Protein AF-A0A3S0QFB1-F1 (afdb_monomer)

Sequence (114 aa):
MKTYVSVHGVDEIVAGHTFNWYNTSWKVGNMRGGSANSTGYRFEFSNDGGASYEEKVKIHTDGNITTQITVRPSNGTRHINGEIMRTAVMSKNGKMPGNRLFEWLISRSSLHVP

Secondary structure (DSSP, 8-state):
-EEEE-S--SSEEEEEEEEEETTEEEEEEEEE-TTS-EEEEEEEEESSTTSS-EEEEEE-TTS-EEE-------TT----TT---------SS-PPPTTHHHHHHHHHH-----

Solvent-accessible surface area (backbone atoms only — not comparable to full-atom values): 7144 Å² total; per-residue (Å²): 122,46,75,54,76,52,97,65,64,63,81,32,72,24,36,39,40,40,42,78,56,86,52,26,26,40,41,38,26,42,20,23,34,89,83,78,41,75,60,25,40,38,36,25,44,16,81,63,59,61,78,53,72,44,75,43,36,38,37,37,80,86,71,50,74,51,66,62,77,84,77,76,73,57,99,84,69,85,81,66,89,90,52,84,76,79,76,79,82,81,81,78,96,78,87,77,71,98,67,52,65,64,59,51,53,54,67,66,64,67,67,84,76,130

Mean predicted aligned error: 15.31 Å

Foldseek 3Di:
DDWAAAPDDAQDFRTFDWDDDPQKIKTWHFHAHPPRDTQWIWIWIGNGNPPDTDTAWTQGPVRDIDGDDPDPDDPPDDDDDRDPPPPPDDDDPDDDPPPCPVVVVVVVPPDPPD

Structure (mmCIF, N/CA/C/O backbone):
data_AF-A0A3S0QFB1-F1
#
_entry.id   AF-A0A3S0QFB1-F1
#
loop_
_atom_site.group_PDB
_atom_site.id
_atom_site.type_symbol
_atom_site.label_atom_id
_atom_site.label_alt_id
_atom_site.label_comp_id
_atom_site.label_asym_id
_atom_site.label_entity_id
_atom_site.label_seq_id
_atom_site.pdbx_PDB_ins_code
_atom_site.Cartn_x
_atom_site.Cartn_y
_atom_site.Cartn_z
_atom_site.occupancy
_atom_site.B_iso_or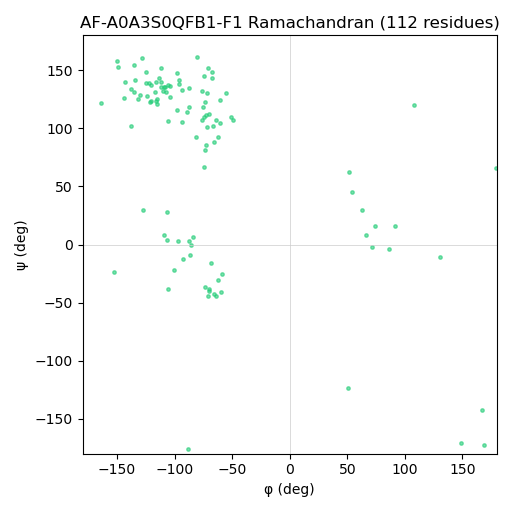_equiv
_atom_site.auth_seq_id
_atom_site.auth_comp_id
_atom_site.auth_asym_id
_atom_site.auth_atom_id
_atom_site.pdbx_PDB_model_num
ATOM 1 N N . MET A 1 1 ? 2.417 -14.103 10.509 1.00 69.25 1 MET A N 1
ATOM 2 C CA . MET A 1 1 ? 2.825 -13.345 9.306 1.00 69.25 1 MET A CA 1
ATOM 3 C C . MET A 1 1 ? 3.140 -14.348 8.213 1.00 69.25 1 MET A C 1
ATOM 5 O O . MET A 1 1 ? 3.846 -15.307 8.499 1.00 69.25 1 MET A O 1
ATOM 9 N N . LYS A 1 2 ? 2.582 -14.177 7.013 1.00 80.75 2 LYS A N 1
ATOM 10 C CA . LYS A 1 2 ? 2.901 -15.014 5.845 1.00 80.75 2 LYS A CA 1
ATOM 11 C C . LYS A 1 2 ? 3.649 -14.170 4.823 1.00 80.75 2 LYS A C 1
ATOM 13 O O . LYS A 1 2 ? 3.245 -13.035 4.584 1.00 80.75 2 LYS A O 1
ATOM 18 N N . THR A 1 3 ? 4.721 -14.704 4.254 1.00 88.00 3 THR A N 1
ATOM 19 C CA . THR A 1 3 ? 5.434 -14.091 3.131 1.00 88.00 3 THR A CA 1
ATOM 20 C C . THR A 1 3 ? 4.966 -14.726 1.827 1.00 88.00 3 THR A C 1
ATOM 22 O O . THR A 1 3 ? 4.589 -15.899 1.814 1.00 88.00 3 THR A O 1
ATOM 25 N N . TYR A 1 4 ? 4.938 -13.961 0.739 1.00 83.00 4 TYR A N 1
ATOM 26 C CA . TYR A 1 4 ? 4.581 -14.496 -0.574 1.00 83.00 4 TYR A CA 1
ATOM 27 C C . TYR A 1 4 ? 5.277 -13.744 -1.706 1.00 83.00 4 TYR A C 1
ATOM 29 O O . TYR A 1 4 ? 5.671 -12.586 -1.551 1.00 83.00 4 TYR A O 1
ATOM 37 N N . VAL A 1 5 ? 5.382 -14.429 -2.845 1.00 82.50 5 VAL A N 1
ATOM 38 C CA . VAL A 1 5 ? 5.726 -13.872 -4.154 1.00 82.50 5 VAL A CA 1
ATOM 39 C C . VAL A 1 5 ? 4.697 -14.410 -5.153 1.00 82.50 5 VAL A C 1
ATOM 41 O O . VAL A 1 5 ? 4.495 -15.617 -5.242 1.00 82.50 5 VAL A O 1
ATOM 44 N N . SER A 1 6 ? 4.031 -13.517 -5.873 1.00 78.81 6 SER A N 1
ATOM 45 C CA . SER A 1 6 ? 3.104 -13.778 -6.971 1.00 78.81 6 SER A CA 1
ATOM 46 C C . SER A 1 6 ? 3.733 -13.272 -8.265 1.00 78.81 6 SER A C 1
ATOM 48 O O . SER A 1 6 ? 4.341 -12.207 -8.294 1.00 78.81 6 SER A O 1
ATOM 50 N N . VAL A 1 7 ? 3.588 -14.018 -9.356 1.00 68.00 7 VAL A N 1
ATOM 51 C CA . VAL A 1 7 ? 4.029 -13.582 -10.696 1.00 68.00 7 VAL A CA 1
ATOM 52 C C . VAL A 1 7 ? 2.889 -12.978 -11.522 1.00 68.00 7 VAL A C 1
ATOM 54 O O . VAL A 1 7 ? 3.100 -12.593 -12.673 1.00 68.00 7 VAL A O 1
ATOM 57 N N . HIS A 1 8 ? 1.701 -12.856 -10.930 1.00 65.62 8 HIS A N 1
ATOM 58 C CA . HIS A 1 8 ? 0.487 -12.350 -11.564 1.00 65.62 8 HIS A CA 1
ATOM 59 C C . HIS A 1 8 ? 0.068 -11.018 -10.928 1.00 65.62 8 HIS A C 1
ATOM 61 O O . HIS A 1 8 ? 0.225 -10.854 -9.719 1.00 65.62 8 HIS A O 1
ATOM 67 N N . GLY A 1 9 ? -0.447 -10.098 -11.751 1.00 69.00 9 GLY A N 1
ATOM 68 C CA . GLY A 1 9 ? -0.930 -8.777 -11.333 1.00 69.00 9 GLY A CA 1
ATOM 69 C C . GLY A 1 9 ? -0.007 -7.639 -11.777 1.00 69.00 9 GLY A C 1
ATOM 70 O O . GLY A 1 9 ? 1.174 -7.603 -11.427 1.00 69.00 9 GLY A O 1
ATOM 71 N N . VAL A 1 10 ? -0.550 -6.721 -12.578 1.00 78.75 10 VAL A N 1
ATOM 72 C CA . VAL A 1 10 ? 0.019 -5.383 -12.792 1.00 78.75 10 VAL A CA 1
ATOM 73 C C . VAL A 1 10 ? -0.717 -4.450 -11.841 1.00 78.75 10 VAL A C 1
ATOM 75 O O . VAL A 1 10 ? -1.912 -4.618 -11.630 1.00 78.75 10 VAL A O 1
ATOM 78 N N . ASP A 1 11 ? -0.003 -3.498 -11.254 1.00 84.56 11 ASP A N 1
ATOM 79 C CA . ASP A 1 11 ? -0.533 -2.533 -10.290 1.00 84.56 11 ASP A CA 1
ATOM 80 C C . ASP A 1 11 ? -1.068 -3.142 -8.978 1.00 84.56 11 ASP A C 1
ATOM 82 O O . ASP A 1 11 ? -1.906 -2.566 -8.274 1.00 84.56 11 ASP A O 1
ATOM 86 N N . GLU A 1 12 ? -0.485 -4.274 -8.588 1.00 89.00 12 GLU A N 1
ATOM 87 C CA . GLU A 1 12 ? -0.780 -4.996 -7.350 1.00 89.00 12 GLU A CA 1
ATOM 88 C C . GLU A 1 12 ? 0.499 -5.292 -6.559 1.00 89.00 12 GLU A C 1
ATOM 90 O O . GLU A 1 12 ? 1.609 -5.292 -7.108 1.00 89.00 12 GLU A O 1
ATOM 95 N N . ILE A 1 13 ? 0.349 -5.572 -5.258 1.00 92.00 13 ILE A N 1
ATOM 96 C CA . ILE A 1 13 ? 1.443 -6.093 -4.433 1.00 92.00 13 ILE A CA 1
ATOM 97 C C . ILE A 1 13 ? 1.743 -7.530 -4.869 1.00 92.00 13 ILE A C 1
ATOM 99 O O . ILE A 1 13 ? 0.953 -8.444 -4.636 1.00 92.00 13 ILE A O 1
ATOM 103 N N . VAL A 1 14 ? 2.921 -7.736 -5.455 1.00 91.19 14 VAL A N 1
ATOM 104 C CA . VAL A 1 14 ? 3.357 -9.048 -5.952 1.00 91.19 14 VAL A CA 1
ATOM 105 C C . VAL A 1 14 ? 4.309 -9.757 -5.004 1.00 91.19 14 VAL A C 1
ATOM 107 O O . VAL A 1 14 ? 4.434 -10.969 -5.070 1.00 91.19 14 VAL A O 1
ATOM 110 N N . ALA A 1 15 ? 4.996 -9.042 -4.118 1.00 91.06 15 ALA A N 1
ATOM 111 C CA . ALA A 1 15 ? 5.920 -9.650 -3.169 1.00 91.06 15 ALA A CA 1
ATOM 112 C C . ALA A 1 15 ? 5.859 -8.915 -1.839 1.00 91.06 15 ALA A C 1
ATOM 114 O O . ALA A 1 15 ? 6.042 -7.698 -1.796 1.00 91.06 15 ALA A O 1
ATOM 115 N N . GLY A 1 16 ? 5.622 -9.642 -0.750 1.00 93.44 16 GLY A N 1
ATOM 116 C CA . GLY A 1 16 ? 5.491 -9.008 0.553 1.00 93.44 16 GLY A CA 1
ATOM 117 C C . GLY A 1 16 ? 4.926 -9.906 1.635 1.00 93.44 16 GLY A C 1
ATOM 118 O O . GLY A 1 16 ? 5.259 -11.091 1.742 1.00 93.44 16 GLY A O 1
ATOM 119 N N . HIS A 1 17 ? 4.102 -9.300 2.482 1.00 94.38 17 HIS A N 1
ATOM 120 C CA . HIS A 1 17 ? 3.647 -9.870 3.735 1.00 94.38 17 HIS A CA 1
ATOM 121 C C . HIS A 1 17 ? 2.150 -9.688 3.920 1.00 94.38 17 HIS A C 1
ATOM 123 O O . HIS A 1 17 ? 1.600 -8.624 3.635 1.00 94.38 17 HI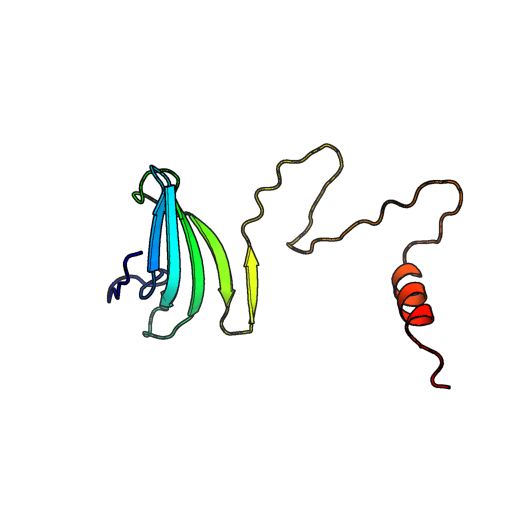S A O 1
ATOM 129 N N . THR A 1 18 ? 1.516 -10.714 4.480 1.00 94.69 18 THR A N 1
ATOM 130 C CA . THR A 1 18 ? 0.150 -10.627 4.988 1.00 94.69 18 THR A CA 1
ATOM 131 C C . THR A 1 18 ? 0.135 -10.881 6.492 1.00 94.69 18 THR A C 1
ATOM 133 O O . THR A 1 18 ? 0.714 -11.856 6.998 1.00 94.69 18 THR A O 1
ATOM 136 N N . PHE A 1 19 ? -0.536 -9.990 7.213 1.00 94.94 19 PHE A N 1
ATOM 137 C CA . PHE A 1 19 ? -0.793 -10.084 8.642 1.00 94.94 19 PHE A CA 1
ATOM 138 C C . PHE A 1 19 ? -2.301 -10.101 8.886 1.00 94.94 19 PHE A C 1
ATOM 140 O O . PHE A 1 19 ? -2.996 -9.174 8.486 1.00 94.94 19 PHE A O 1
ATOM 147 N N . ASN A 1 20 ? -2.794 -11.141 9.556 1.00 94.50 20 ASN A N 1
ATOM 148 C CA . ASN A 1 20 ? -4.217 -11.327 9.828 1.00 94.50 20 ASN A CA 1
ATOM 149 C C . ASN A 1 20 ? -4.496 -11.091 11.313 1.00 94.50 20 ASN A C 1
ATOM 151 O O . ASN A 1 20 ? -3.777 -11.619 12.164 1.00 94.50 20 ASN A O 1
ATOM 155 N N . TRP A 1 21 ? -5.560 -10.349 11.604 1.00 94.38 21 TRP A N 1
ATOM 156 C CA . TRP A 1 21 ? -6.078 -10.099 12.945 1.00 94.38 21 TRP A CA 1
ATOM 157 C C . TRP A 1 21 ? -7.606 -10.199 12.921 1.00 94.38 21 TRP A C 1
ATOM 159 O O . TRP A 1 21 ? -8.292 -9.285 12.459 1.00 94.38 21 TRP A O 1
ATOM 169 N N . TYR A 1 22 ? -8.142 -11.328 13.392 1.00 93.06 22 TYR A N 1
ATOM 170 C CA . TYR A 1 22 ? -9.561 -11.683 13.256 1.00 93.06 22 TYR A CA 1
ATOM 171 C C . TYR A 1 22 ? -10.061 -11.552 11.804 1.00 93.06 22 TYR A C 1
ATOM 173 O O . TYR A 1 22 ? -9.494 -12.164 10.902 1.00 93.06 22 TYR A O 1
ATOM 181 N N . ASN A 1 23 ? -11.111 -10.760 11.580 1.00 94.81 23 ASN A N 1
ATOM 182 C CA . ASN A 1 23 ? -11.699 -10.461 10.275 1.00 94.81 23 ASN A CA 1
ATOM 183 C C . ASN A 1 23 ? -10.980 -9.324 9.532 1.00 94.81 23 ASN A C 1
ATOM 185 O O . ASN A 1 23 ? -11.452 -8.886 8.489 1.00 94.81 23 ASN A O 1
ATOM 189 N N . THR A 1 24 ? -9.862 -8.826 10.054 1.00 96.50 24 THR A N 1
ATOM 190 C CA . THR A 1 24 ? -9.070 -7.787 9.396 1.00 96.50 24 THR A CA 1
ATOM 191 C C . THR A 1 24 ? -7.731 -8.337 8.943 1.00 96.50 24 THR A C 1
ATOM 193 O O . THR A 1 24 ? -7.185 -9.272 9.538 1.00 96.50 24 THR A O 1
ATOM 196 N N . SER A 1 25 ? -7.174 -7.758 7.886 1.00 96.62 25 SER A N 1
ATOM 197 C CA . SER A 1 25 ? -5.813 -8.088 7.481 1.00 96.62 25 SER A CA 1
ATOM 198 C C . SER A 1 25 ? -5.092 -6.920 6.829 1.00 96.62 25 SER A C 1
ATOM 200 O O . SER A 1 25 ? -5.696 -6.034 6.230 1.00 96.62 25 SER A O 1
ATOM 202 N N . TRP A 1 26 ? -3.771 -6.937 6.959 1.00 96.44 26 TRP A N 1
ATOM 203 C CA . TRP A 1 26 ? -2.857 -6.040 6.273 1.00 96.44 26 TRP A CA 1
ATOM 204 C C . TRP A 1 26 ? -2.079 -6.822 5.231 1.00 96.44 26 TRP A C 1
ATOM 206 O O . TRP A 1 26 ? -1.507 -7.869 5.541 1.00 96.44 26 TRP A O 1
ATOM 216 N N . LYS A 1 27 ? -2.022 -6.283 4.019 1.00 95.50 27 LYS A N 1
ATOM 217 C CA . LYS A 1 27 ? -1.140 -6.733 2.948 1.00 95.50 27 LYS A CA 1
ATOM 218 C C . LYS A 1 27 ? -0.163 -5.603 2.645 1.00 95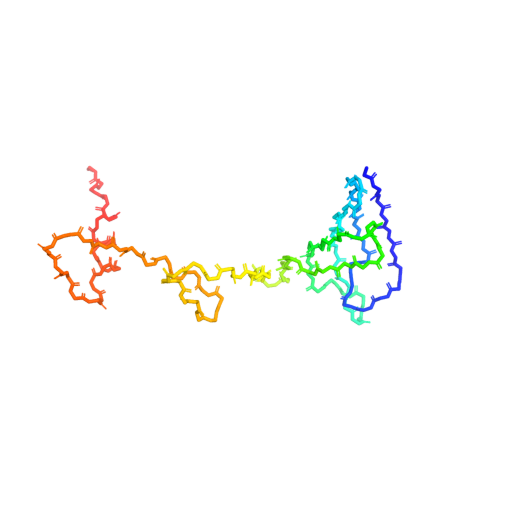.50 27 LYS A C 1
ATOM 220 O O . LYS A 1 27 ? -0.571 -4.472 2.412 1.00 95.50 27 LYS A O 1
ATOM 225 N N . VAL A 1 28 ? 1.130 -5.891 2.706 1.00 96.06 28 VAL A N 1
ATOM 226 C CA . VAL A 1 28 ? 2.179 -4.877 2.548 1.00 96.06 28 VAL A CA 1
ATOM 227 C C . VAL A 1 28 ? 3.287 -5.435 1.671 1.00 96.06 28 VAL A C 1
ATOM 229 O O . VAL A 1 28 ? 3.712 -6.568 1.898 1.00 96.06 28 VAL A O 1
ATOM 232 N N . GLY A 1 29 ? 3.767 -4.676 0.685 1.00 95.25 29 GLY A N 1
ATOM 233 C CA . GLY A 1 29 ? 4.849 -5.161 -0.168 1.00 95.25 29 GLY A CA 1
ATOM 234 C C . GLY A 1 29 ? 5.144 -4.344 -1.420 1.00 95.25 29 GLY A C 1
ATOM 235 O O . GLY A 1 29 ? 4.592 -3.264 -1.639 1.00 95.25 29 GLY A O 1
ATOM 236 N N . ASN A 1 30 ? 6.026 -4.908 -2.247 1.00 93.62 30 ASN A N 1
ATOM 237 C CA . ASN A 1 30 ? 6.436 -4.358 -3.533 1.00 93.62 30 ASN A CA 1
ATOM 238 C C . ASN A 1 30 ? 5.318 -4.490 -4.565 1.00 93.62 30 ASN A C 1
ATOM 240 O O . ASN A 1 30 ? 4.773 -5.578 -4.778 1.00 93.62 30 ASN A O 1
ATOM 244 N N . MET A 1 31 ? 5.040 -3.377 -5.232 1.00 91.06 31 MET A N 1
ATOM 245 C CA . MET A 1 31 ? 4.067 -3.270 -6.306 1.00 91.06 31 MET A CA 1
ATOM 246 C C . MET A 1 31 ? 4.756 -3.456 -7.655 1.00 91.06 31 MET A C 1
ATOM 248 O O . MET A 1 31 ? 5.797 -2.846 -7.908 1.00 91.06 31 MET A O 1
ATOM 252 N N . ARG A 1 32 ? 4.183 -4.287 -8.526 1.00 86.94 32 ARG A N 1
ATOM 253 C CA . ARG A 1 32 ? 4.724 -4.529 -9.870 1.00 86.94 32 ARG A CA 1
ATOM 254 C C . ARG A 1 32 ? 4.034 -3.651 -10.906 1.00 86.94 32 ARG A C 1
ATOM 256 O O . ARG A 1 32 ? 2.812 -3.546 -10.908 1.00 86.94 32 ARG A O 1
ATOM 263 N N . GLY A 1 33 ? 4.807 -3.093 -11.830 1.00 82.75 33 GLY A N 1
ATOM 264 C CA . GLY A 1 33 ? 4.299 -2.519 -13.075 1.00 82.75 33 GLY A CA 1
ATOM 265 C C . GLY A 1 33 ? 4.190 -3.542 -14.213 1.00 82.75 33 GLY A C 1
ATOM 266 O O . GLY A 1 33 ? 4.465 -4.733 -14.054 1.00 82.75 33 GLY A O 1
ATOM 267 N N . GLY A 1 34 ? 3.815 -3.071 -15.404 1.00 75.19 34 GLY A N 1
ATOM 268 C CA . GLY A 1 34 ? 3.617 -3.926 -16.582 1.00 75.19 34 GLY A CA 1
ATOM 269 C C . GLY A 1 34 ? 4.873 -4.666 -17.062 1.00 75.19 34 GLY A C 1
ATOM 270 O O . GLY A 1 34 ? 4.771 -5.783 -17.561 1.00 75.19 34 GLY A O 1
ATOM 271 N N . SER A 1 35 ? 6.069 -4.099 -16.871 1.00 68.69 35 SER A N 1
ATOM 272 C CA . SER A 1 35 ? 7.336 -4.632 -17.403 1.00 68.69 35 SER A CA 1
ATOM 273 C C . SER A 1 35 ? 8.242 -5.279 -16.346 1.00 68.69 35 SER A C 1
ATOM 275 O O . SER A 1 35 ? 9.457 -5.320 -16.510 1.00 68.69 35 SER A O 1
ATOM 277 N N . ALA A 1 36 ? 7.662 -5.817 -15.264 1.00 67.81 36 ALA A N 1
ATOM 278 C CA . ALA A 1 36 ? 8.396 -6.403 -14.126 1.00 67.81 36 ALA A CA 1
ATOM 279 C C . ALA A 1 36 ? 9.232 -5.411 -13.296 1.00 67.81 36 ALA A C 1
ATOM 281 O O . ALA A 1 36 ? 9.939 -5.819 -12.377 1.00 67.81 36 ALA A O 1
ATOM 282 N N . ASN A 1 37 ? 9.097 -4.112 -13.553 1.00 83.12 37 ASN A N 1
ATOM 283 C CA . ASN A 1 37 ? 9.615 -3.066 -12.684 1.00 83.12 37 ASN A CA 1
ATOM 284 C C . ASN A 1 37 ? 8.807 -2.971 -11.379 1.00 83.12 37 ASN A C 1
ATOM 286 O O . ASN A 1 37 ? 7.608 -3.257 -11.354 1.00 83.12 37 ASN A O 1
ATOM 290 N N . SER A 1 38 ? 9.459 -2.515 -10.306 1.00 88.12 38 SER A N 1
ATOM 291 C CA . SER A 1 38 ? 8.741 -2.035 -9.124 1.00 88.12 38 SER A CA 1
ATOM 292 C C . SER A 1 38 ? 8.178 -0.644 -9.415 1.00 88.12 38 SER A C 1
ATOM 294 O O . SER A 1 38 ? 8.896 0.213 -9.929 1.00 88.12 38 SER A O 1
ATOM 296 N N . THR A 1 39 ? 6.903 -0.422 -9.110 1.00 91.31 39 THR A N 1
ATOM 297 C CA . THR A 1 39 ? 6.236 0.892 -9.214 1.00 91.31 39 THR A CA 1
ATOM 298 C C . THR A 1 39 ? 5.986 1.526 -7.845 1.00 91.31 39 THR A C 1
ATOM 300 O O . THR A 1 39 ? 5.390 2.602 -7.753 1.00 91.31 39 THR A O 1
ATOM 303 N N . GLY A 1 40 ? 6.454 0.876 -6.776 1.00 93.38 40 GLY A N 1
ATOM 304 C CA . GLY A 1 40 ? 6.404 1.396 -5.418 1.00 93.38 40 GLY A CA 1
ATOM 305 C C . GLY A 1 40 ? 6.273 0.311 -4.354 1.00 93.38 40 GLY A C 1
ATOM 306 O O . GLY A 1 40 ? 6.349 -0.888 -4.626 1.00 93.38 40 GLY A O 1
ATOM 307 N N . TYR A 1 41 ? 6.040 0.764 -3.127 1.00 94.94 41 TYR A N 1
ATOM 308 C CA . TYR A 1 41 ? 5.769 -0.067 -1.961 1.00 94.94 41 TYR A CA 1
ATOM 309 C C . TYR A 1 41 ? 4.439 0.355 -1.339 1.00 94.94 41 TYR A C 1
ATOM 311 O O . TYR A 1 41 ? 4.220 1.540 -1.079 1.00 94.94 41 TYR A O 1
ATOM 319 N N . ARG A 1 42 ? 3.530 -0.594 -1.126 1.00 93.81 42 ARG A N 1
ATOM 320 C CA . ARG A 1 42 ? 2.136 -0.296 -0.781 1.00 93.81 42 ARG A CA 1
ATOM 321 C C . ARG A 1 42 ? 1.708 -0.987 0.509 1.00 93.81 42 ARG A C 1
ATOM 323 O O . ARG A 1 42 ? 2.169 -2.083 0.818 1.00 93.81 42 ARG A O 1
ATOM 330 N N . PHE A 1 43 ? 0.805 -0.332 1.231 1.00 95.94 43 PHE A N 1
ATOM 331 C CA . PHE A 1 43 ? 0.081 -0.846 2.386 1.00 95.94 43 PHE A CA 1
ATOM 332 C C . PHE A 1 43 ? -1.403 -0.907 2.038 1.00 95.94 43 PHE A C 1
ATOM 334 O O . PHE A 1 43 ? -2.013 0.121 1.734 1.00 95.94 43 PHE A O 1
ATOM 341 N N . GLU A 1 44 ? -1.983 -2.095 2.113 1.00 95.19 44 GLU A N 1
ATOM 342 C CA . GLU A 1 44 ? -3.391 -2.345 1.841 1.00 95.19 44 GLU A CA 1
ATOM 343 C C . GLU A 1 44 ? -4.066 -2.971 3.064 1.00 95.19 44 GLU A C 1
ATOM 345 O O . GLU A 1 44 ? -3.496 -3.840 3.734 1.00 95.19 44 GLU A O 1
ATOM 350 N N . PHE A 1 45 ? -5.287 -2.528 3.353 1.00 95.62 45 PHE A N 1
ATOM 351 C CA . PHE A 1 45 ? -6.083 -2.999 4.481 1.00 95.62 45 PHE A CA 1
ATOM 352 C C . PHE A 1 45 ? -7.355 -3.690 4.002 1.00 95.62 45 PHE A C 1
ATOM 354 O O . PHE A 1 45 ? -8.019 -3.218 3.084 1.00 95.62 45 PHE A O 1
ATOM 361 N N . SER A 1 46 ? -7.707 -4.777 4.672 1.00 95.94 46 SER A N 1
ATOM 362 C CA . SER A 1 46 ? -8.935 -5.536 4.478 1.00 95.94 46 SER A CA 1
ATOM 363 C C . SER A 1 46 ? -9.729 -5.564 5.782 1.00 95.94 46 SER A C 1
ATOM 365 O O . SER A 1 46 ? -9.161 -5.800 6.854 1.00 95.94 46 SER A O 1
ATOM 367 N N . ASN A 1 47 ? -11.044 -5.373 5.680 1.00 96.19 47 ASN A N 1
ATOM 368 C CA . ASN A 1 47 ? -12.007 -5.508 6.779 1.00 96.19 47 ASN A CA 1
ATOM 369 C C . ASN A 1 47 ? -12.926 -6.742 6.634 1.00 96.19 47 ASN A C 1
ATOM 371 O O . ASN A 1 47 ? -13.869 -6.893 7.412 1.00 96.19 47 ASN A O 1
ATOM 375 N N . ASP A 1 48 ? -12.650 -7.610 5.655 1.00 95.19 48 ASP A N 1
ATOM 376 C CA . ASP A 1 48 ? -13.494 -8.732 5.227 1.00 95.19 48 ASP A CA 1
ATOM 377 C C . ASP A 1 48 ? -12.736 -10.076 5.188 1.00 95.19 48 ASP A C 1
ATOM 379 O O . ASP A 1 48 ? -13.035 -10.971 4.400 1.00 95.19 48 ASP A O 1
ATOM 383 N N . GLY A 1 49 ? -11.729 -10.233 6.048 1.00 91.75 49 GLY A N 1
ATOM 384 C CA . GLY A 1 49 ? -10.948 -11.467 6.163 1.00 91.75 49 GLY A CA 1
ATOM 385 C C . GLY A 1 49 ? -9.958 -11.702 5.017 1.00 91.75 49 GLY A C 1
ATOM 386 O O . GLY A 1 49 ? -9.447 -12.812 4.878 1.00 91.75 49 GLY A O 1
ATOM 387 N N . GLY A 1 50 ? -9.657 -10.671 4.225 1.00 92.12 50 GLY A N 1
ATOM 388 C CA . GLY A 1 50 ? -8.742 -10.732 3.086 1.00 92.12 50 GLY A CA 1
ATOM 389 C C . GLY A 1 50 ? -9.420 -11.050 1.754 1.00 92.12 50 GLY A C 1
ATOM 390 O O . GLY A 1 50 ? -8.719 -11.418 0.811 1.00 92.12 50 GLY A O 1
ATOM 391 N N . ALA A 1 51 ? -10.749 -10.931 1.666 1.00 92.69 51 ALA A N 1
ATOM 392 C CA . ALA A 1 51 ? -11.472 -11.090 0.405 1.00 92.69 51 ALA A CA 1
ATOM 393 C C . ALA A 1 51 ? -11.264 -9.876 -0.519 1.00 92.69 51 ALA A C 1
ATOM 395 O O . ALA A 1 51 ? -11.101 -10.046 -1.727 1.00 92.69 51 ALA A O 1
ATOM 396 N N . SER A 1 52 ? -11.184 -8.672 0.050 1.00 93.12 52 SER A N 1
ATOM 397 C CA . SER A 1 52 ? -10.834 -7.437 -0.652 1.00 93.12 52 SER A CA 1
ATOM 398 C C . SER A 1 52 ? -9.830 -6.601 0.143 1.00 93.12 52 SER A C 1
ATOM 400 O O . SER A 1 52 ? -9.715 -6.721 1.362 1.00 93.12 52 SER A O 1
ATOM 402 N N . TYR A 1 53 ? -9.060 -5.773 -0.564 1.00 93.19 53 TYR A N 1
ATOM 403 C CA . TYR A 1 53 ? -8.003 -4.942 0.006 1.00 93.19 53 TYR A CA 1
ATOM 404 C C . TYR A 1 53 ? -8.085 -3.523 -0.561 1.00 93.19 53 TYR A C 1
ATOM 406 O O . TYR A 1 53 ? -8.160 -3.334 -1.772 1.00 93.19 53 TYR A O 1
ATOM 414 N N . GLU A 1 54 ? -8.036 -2.524 0.316 1.00 93.31 54 GLU A N 1
ATOM 415 C CA . GLU A 1 54 ? -8.014 -1.106 -0.046 1.00 93.31 54 GLU A CA 1
ATOM 416 C C . GLU A 1 54 ? -6.623 -0.506 0.199 1.00 93.31 54 GLU A C 1
ATOM 418 O O . GLU A 1 54 ? -6.075 -0.646 1.297 1.00 93.31 54 GLU A O 1
ATOM 423 N N . GLU A 1 55 ? -6.069 0.219 -0.780 1.00 92.38 55 GLU A N 1
ATOM 424 C CA . GLU A 1 55 ? -4.818 0.975 -0.613 1.00 92.38 55 GLU A CA 1
ATOM 425 C C . GLU A 1 55 ? -4.969 2.032 0.487 1.00 92.38 55 GLU A C 1
ATOM 427 O O . GLU A 1 55 ? -5.824 2.907 0.401 1.00 92.38 55 GLU A O 1
ATOM 432 N N . LYS A 1 56 ? -4.098 2.004 1.500 1.00 92.44 56 LYS A N 1
ATOM 433 C CA . LYS A 1 56 ? -4.030 3.036 2.546 1.00 92.44 56 LYS A CA 1
ATOM 434 C C . LYS A 1 56 ? -2.835 3.955 2.390 1.00 92.44 56 LYS A C 1
ATOM 436 O O . LYS A 1 56 ? -2.959 5.157 2.622 1.00 92.44 56 LYS A O 1
ATOM 441 N N . VAL A 1 57 ? -1.696 3.404 1.987 1.00 93.44 57 VAL A N 1
ATOM 442 C CA . VAL A 1 57 ? -0.464 4.158 1.753 1.00 93.44 57 VAL A CA 1
ATOM 443 C C . VAL A 1 57 ? 0.255 3.568 0.551 1.00 93.44 57 VAL A C 1
ATOM 445 O O . VAL A 1 57 ? 0.360 2.345 0.435 1.00 93.44 57 VAL A O 1
ATOM 448 N N . LYS A 1 58 ? 0.815 4.429 -0.295 1.00 91.88 58 LYS A N 1
ATOM 449 C CA . LYS A 1 58 ? 1.771 4.053 -1.333 1.00 91.88 58 LYS A CA 1
ATOM 450 C C . LYS A 1 58 ? 2.992 4.964 -1.262 1.00 91.88 58 LYS A C 1
ATOM 452 O O . LYS A 1 58 ? 2.868 6.185 -1.248 1.00 91.88 58 LYS A O 1
ATOM 457 N N . ILE A 1 59 ? 4.163 4.343 -1.223 1.00 94.38 59 ILE A N 1
ATOM 458 C CA . ILE A 1 59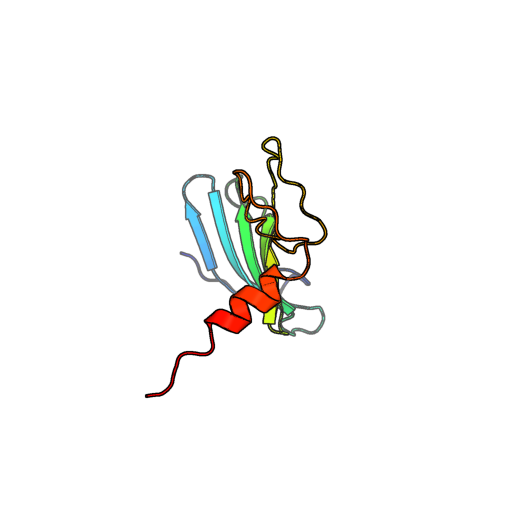 ? 5.466 4.982 -1.390 1.00 94.38 59 ILE A CA 1
ATOM 459 C C . ILE A 1 59 ? 5.866 4.756 -2.846 1.00 94.38 59 ILE A C 1
ATOM 461 O O . ILE A 1 59 ? 6.020 3.613 -3.283 1.00 94.38 59 ILE A O 1
ATOM 465 N N . HIS A 1 60 ? 5.979 5.833 -3.608 1.00 91.50 60 HIS A N 1
ATOM 466 C CA . HIS A 1 60 ? 6.369 5.800 -5.014 1.00 91.50 60 HIS A CA 1
ATOM 467 C C . HIS A 1 60 ? 7.891 5.677 -5.140 1.00 91.50 60 HIS A C 1
ATOM 469 O O . HIS A 1 60 ? 8.643 5.947 -4.203 1.00 91.50 60 HIS A O 1
ATOM 475 N N . THR A 1 61 ? 8.368 5.254 -6.308 1.00 92.50 61 THR A N 1
ATOM 476 C CA . THR A 1 61 ? 9.808 5.067 -6.564 1.00 92.50 61 THR A CA 1
ATOM 477 C C . THR A 1 61 ? 10.603 6.372 -6.603 1.00 92.50 61 THR A C 1
ATOM 479 O O . THR A 1 61 ? 11.825 6.338 -6.511 1.00 92.50 61 THR A O 1
ATOM 482 N N . ASP A 1 62 ? 9.928 7.513 -6.736 1.00 91.06 62 ASP A N 1
ATOM 483 C CA . ASP A 1 62 ? 10.506 8.859 -6.661 1.00 91.06 62 ASP A CA 1
ATOM 484 C C . ASP A 1 62 ? 10.555 9.415 -5.220 1.00 91.06 62 ASP A C 1
ATOM 486 O O . ASP A 1 62 ? 10.974 10.550 -5.008 1.00 91.06 62 ASP A O 1
ATOM 490 N N . GLY A 1 63 ? 10.137 8.621 -4.226 1.00 85.38 63 GLY A N 1
ATOM 491 C CA . GLY A 1 63 ? 10.114 9.003 -2.814 1.00 85.38 63 GLY A CA 1
ATOM 492 C C . GLY A 1 63 ? 8.847 9.740 -2.373 1.00 85.38 63 GLY A C 1
ATOM 493 O O . GLY A 1 63 ? 8.690 9.995 -1.177 1.00 85.38 63 GLY A O 1
ATOM 494 N N . ASN A 1 64 ? 7.918 10.040 -3.286 1.00 89.75 64 ASN A N 1
ATOM 495 C CA . ASN A 1 64 ? 6.629 10.614 -2.915 1.00 89.75 64 ASN A CA 1
ATOM 496 C C . ASN A 1 64 ? 5.780 9.597 -2.138 1.00 89.75 64 ASN A C 1
ATOM 498 O O . ASN A 1 64 ? 5.841 8.390 -2.380 1.00 89.75 64 ASN A O 1
ATOM 502 N N . ILE A 1 65 ? 4.946 10.085 -1.215 1.00 90.88 65 ILE A N 1
ATOM 503 C CA . ILE A 1 65 ? 4.029 9.250 -0.430 1.00 90.88 65 ILE A CA 1
ATOM 504 C C . ILE A 1 65 ? 2.600 9.726 -0.660 1.00 90.88 65 ILE A C 1
ATOM 506 O O . ILE A 1 65 ? 2.262 10.871 -0.365 1.00 90.88 65 ILE A O 1
ATOM 510 N N . THR A 1 66 ? 1.741 8.827 -1.133 1.00 87.75 66 THR A N 1
ATOM 511 C CA . THR A 1 66 ? 0.293 9.047 -1.191 1.00 87.75 66 THR A CA 1
ATOM 512 C C . THR A 1 66 ? -0.390 8.273 -0.073 1.00 87.75 66 THR A C 1
ATOM 514 O O . THR A 1 66 ? -0.061 7.118 0.193 1.00 87.75 66 THR A O 1
ATOM 517 N N . THR A 1 67 ? -1.349 8.910 0.599 1.00 87.12 67 THR A N 1
ATOM 518 C CA . THR A 1 67 ? -2.160 8.281 1.650 1.00 87.12 67 THR A CA 1
ATOM 519 C C . THR A 1 67 ? -3.640 8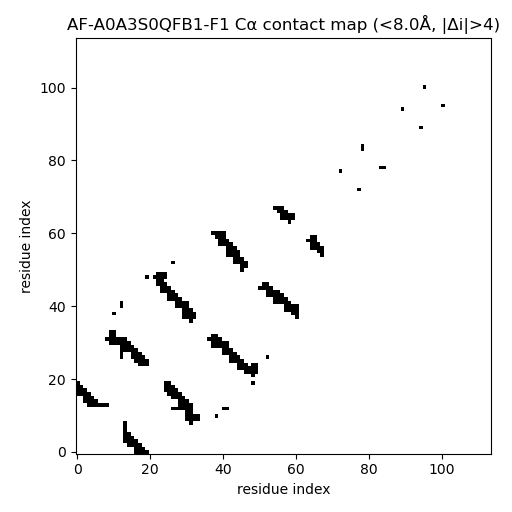.428 1.317 1.00 87.12 67 THR A C 1
ATOM 521 O O . THR A 1 67 ? -4.073 9.487 0.857 1.00 87.12 67 THR A O 1
ATOM 524 N N . GLN A 1 68 ? -4.434 7.381 1.549 1.00 77.81 68 GLN A N 1
ATOM 525 C CA . GLN A 1 68 ? -5.888 7.520 1.541 1.00 77.81 68 GLN A CA 1
ATOM 526 C C . GLN A 1 68 ? -6.307 8.265 2.806 1.00 77.81 68 GLN A C 1
ATOM 528 O O . GLN A 1 68 ? -6.244 7.731 3.915 1.00 77.81 68 GLN A O 1
ATOM 533 N N . ILE A 1 69 ? -6.789 9.492 2.641 1.00 65.00 69 ILE A N 1
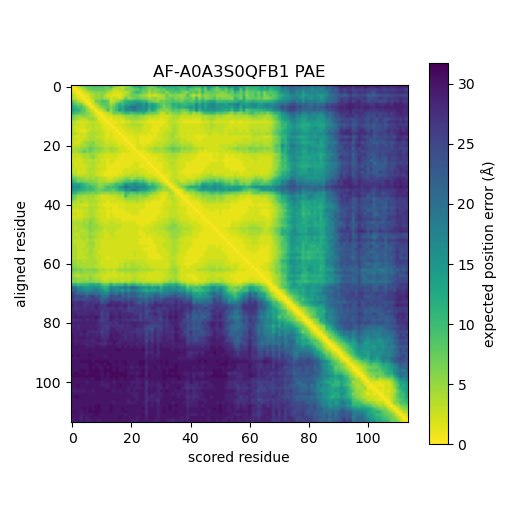ATOM 534 C CA . ILE A 1 69 ? -7.388 10.244 3.736 1.00 65.00 69 ILE A CA 1
ATOM 535 C C . ILE A 1 69 ? -8.899 10.005 3.704 1.00 65.00 69 ILE A C 1
ATOM 537 O O . ILE A 1 69 ? -9.610 10.584 2.886 1.00 65.00 69 ILE A O 1
ATOM 541 N N . THR A 1 70 ? -9.416 9.196 4.630 1.00 57.97 70 THR A N 1
ATOM 542 C CA . THR A 1 70 ? -10.841 9.279 4.983 1.00 57.97 70 THR A CA 1
ATOM 543 C C . THR A 1 70 ? -11.004 10.434 5.965 1.00 57.97 70 THR A C 1
ATOM 545 O O . THR A 1 70 ? -10.831 10.268 7.172 1.00 57.97 70 THR A O 1
ATOM 548 N N . VAL A 1 71 ? -11.298 11.633 5.462 1.00 53.62 71 VAL A N 1
ATOM 549 C CA . VAL A 1 71 ? -11.682 12.742 6.341 1.00 53.62 71 VAL A CA 1
ATOM 550 C C . VAL A 1 71 ? -13.111 12.468 6.802 1.00 53.62 71 VAL A C 1
ATOM 552 O O . VAL A 1 71 ? -14.044 12.570 6.011 1.00 53.62 71 VAL A O 1
ATOM 555 N N . ARG A 1 72 ? -13.312 12.136 8.081 1.00 50.81 72 ARG A N 1
ATOM 556 C CA . ARG A 1 72 ? -14.592 12.426 8.739 1.00 50.81 72 ARG A CA 1
ATOM 557 C C . ARG A 1 72 ? -14.575 13.924 9.031 1.00 50.81 72 ARG A C 1
ATOM 559 O O . AR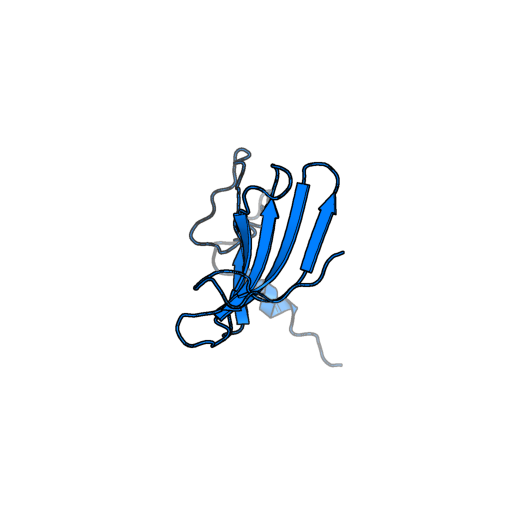G A 1 72 ? -13.796 14.318 9.899 1.00 50.81 72 ARG A O 1
ATOM 566 N N . PRO A 1 73 ? -15.340 14.775 8.326 1.00 51.97 73 PRO A N 1
ATOM 567 C CA . PRO A 1 73 ? -15.377 16.182 8.680 1.00 51.97 73 PRO A CA 1
ATOM 568 C C . PRO A 1 73 ? -15.987 16.302 10.080 1.00 51.97 73 PRO A C 1
ATOM 570 O O . PRO A 1 73 ? -17.183 16.098 10.269 1.00 51.97 73 PRO A O 1
ATOM 573 N N . SER A 1 74 ? -15.167 16.616 11.081 1.00 61.59 74 SER A N 1
ATOM 574 C CA . SER A 1 74 ? -15.652 17.405 12.207 1.00 61.59 74 SER A CA 1
ATOM 575 C C . SER A 1 74 ? -15.796 18.846 11.712 1.00 61.59 74 SER A C 1
ATOM 577 O O . SER A 1 74 ? -15.044 19.288 10.837 1.00 61.59 74 SER A O 1
ATOM 579 N N . ASN A 1 75 ? -16.805 19.566 12.209 1.00 46.94 75 ASN A N 1
ATOM 580 C CA . ASN A 1 75 ? -17.066 20.952 11.815 1.00 46.94 75 ASN A CA 1
ATOM 581 C C . ASN A 1 75 ? -15.776 21.790 11.902 1.00 46.94 75 ASN A C 1
ATOM 583 O O . ASN A 1 75 ? -15.329 22.115 12.999 1.00 46.94 75 ASN A O 1
ATOM 587 N N . GLY A 1 76 ? -15.192 22.139 10.749 1.00 52.03 76 GLY A N 1
ATOM 588 C CA . GLY A 1 76 ? -14.062 23.071 10.655 1.00 52.03 76 GLY A CA 1
ATOM 589 C C . GLY A 1 76 ? -12.847 22.628 9.835 1.00 52.03 76 GLY A C 1
ATOM 590 O O . GLY A 1 76 ? -12.009 23.478 9.547 1.00 52.03 76 GLY A O 1
ATOM 591 N N . THR A 1 77 ? -12.725 21.369 9.403 1.00 56.69 77 THR A N 1
ATOM 592 C CA . THR A 1 77 ? -11.554 20.935 8.609 1.00 56.69 77 THR A CA 1
ATOM 593 C C . THR A 1 77 ? -11.918 20.736 7.134 1.00 56.69 77 THR A C 1
ATOM 595 O O . THR A 1 77 ? -12.569 19.759 6.773 1.00 56.69 77 THR A O 1
ATOM 598 N N . ARG A 1 78 ? -11.486 21.660 6.261 1.00 56.88 78 ARG A N 1
ATOM 599 C CA . ARG A 1 78 ? -11.467 21.465 4.797 1.00 56.88 78 ARG A CA 1
ATOM 600 C C . ARG A 1 78 ? -10.028 21.194 4.362 1.00 56.88 78 ARG A C 1
ATOM 602 O O . ARG A 1 78 ? -9.153 21.995 4.667 1.00 56.88 78 ARG A O 1
ATOM 609 N N . HIS A 1 79 ? -9.791 20.102 3.639 1.00 56.09 79 HIS A N 1
ATOM 610 C CA . HIS A 1 79 ? -8.511 19.831 2.978 1.00 56.09 79 HIS A CA 1
ATOM 611 C C . HIS A 1 79 ? -8.649 20.053 1.471 1.00 56.09 79 HIS A C 1
ATOM 613 O O . HIS A 1 79 ? -9.643 19.646 0.871 1.00 56.09 79 HIS A O 1
ATOM 619 N N . ILE A 1 80 ? -7.643 20.689 0.874 1.00 53.34 80 ILE A N 1
ATOM 620 C CA . ILE A 1 80 ? -7.503 20.872 -0.570 1.00 53.34 80 ILE A CA 1
ATOM 621 C C . ILE A 1 80 ? -6.231 20.111 -0.966 1.00 53.34 80 ILE A C 1
ATOM 623 O O . ILE A 1 80 ? -5.178 20.352 -0.388 1.00 53.34 80 ILE A O 1
ATOM 627 N N . ASN A 1 81 ? -6.337 19.170 -1.907 1.00 45.91 81 ASN A N 1
ATOM 628 C CA . ASN A 1 81 ? -5.209 18.549 -2.620 1.00 45.91 81 ASN A CA 1
ATOM 629 C C . ASN A 1 81 ? -4.087 17.911 -1.768 1.00 45.91 81 ASN A C 1
ATOM 631 O O . ASN A 1 81 ? -2.914 18.086 -2.070 1.00 45.91 81 ASN A O 1
ATOM 635 N N . GLY A 1 82 ? -4.420 17.135 -0.729 1.00 46.91 82 GLY A N 1
ATOM 636 C CA . GLY A 1 82 ? -3.448 16.246 -0.063 1.00 46.91 82 GLY A CA 1
ATOM 637 C C . GLY A 1 82 ? -2.370 16.926 0.794 1.00 46.91 82 GLY A C 1
ATOM 638 O O . GLY A 1 82 ? -1.599 16.232 1.452 1.00 46.91 82 GLY A O 1
ATOM 639 N N . GLU A 1 83 ? -2.343 18.255 0.864 1.00 40.62 83 GLU A N 1
ATOM 640 C CA . GLU A 1 83 ? -1.480 18.992 1.780 1.00 40.62 83 GLU A CA 1
ATOM 641 C C . GLU A 1 83 ? -2.208 19.163 3.122 1.00 40.62 83 GLU A C 1
ATOM 643 O O . GLU A 1 83 ? -3.279 19.775 3.201 1.00 40.62 83 GLU A O 1
ATOM 648 N N . ILE A 1 84 ? -1.653 18.605 4.206 1.00 50.62 84 ILE A N 1
ATOM 649 C CA . ILE A 1 84 ? -2.127 18.928 5.557 1.00 50.62 84 ILE A CA 1
ATOM 650 C C . ILE A 1 84 ? -1.640 20.342 5.867 1.00 50.62 84 ILE A C 1
ATOM 652 O O . ILE A 1 84 ? -0.607 20.544 6.505 1.00 50.62 84 ILE A O 1
ATOM 656 N N . MET A 1 85 ? -2.416 21.334 5.447 1.00 47.44 85 MET A N 1
ATOM 657 C CA . MET A 1 85 ? -2.357 22.662 6.036 1.00 47.44 85 MET A CA 1
ATOM 658 C C . MET A 1 85 ? -2.763 22.521 7.506 1.00 47.44 85 MET A C 1
ATOM 660 O O . MET A 1 85 ? -3.945 22.548 7.850 1.00 47.44 85 MET A O 1
ATOM 664 N N . ARG A 1 86 ? -1.784 22.342 8.401 1.00 51.66 86 ARG A N 1
ATOM 665 C CA . ARG A 1 86 ? -2.003 22.511 9.841 1.00 51.66 86 ARG A CA 1
ATOM 666 C C . ARG A 1 86 ? -2.313 23.988 10.067 1.00 51.66 86 ARG A C 1
ATOM 668 O O . ARG A 1 86 ? -1.412 24.789 10.291 1.00 51.66 86 ARG A O 1
ATOM 675 N N . THR A 1 87 ? -3.584 24.372 9.979 1.00 46.28 87 THR A N 1
ATOM 676 C CA . THR A 1 87 ? -4.025 25.688 10.438 1.00 46.28 87 THR A CA 1
ATOM 677 C C . THR A 1 87 ? -3.714 25.780 11.928 1.00 46.28 87 THR A C 1
ATOM 679 O O . THR A 1 87 ? -4.404 25.186 12.754 1.00 46.28 87 THR A O 1
ATOM 682 N N . ALA A 1 88 ? -2.670 26.522 12.292 1.00 47.31 88 ALA A N 1
ATOM 683 C CA . ALA A 1 88 ? -2.537 27.012 13.652 1.00 47.31 88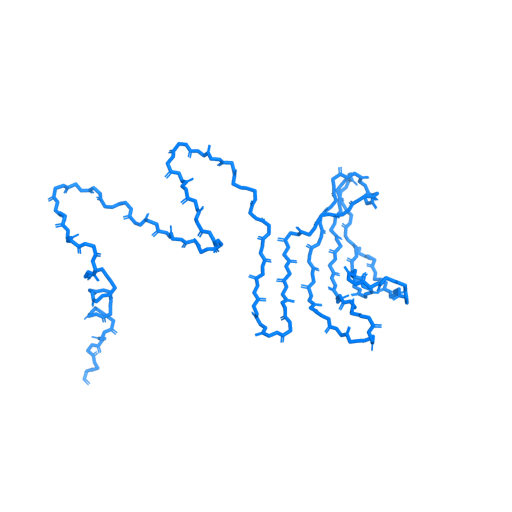 ALA A CA 1
ATOM 684 C C . ALA A 1 88 ? -3.671 28.022 13.875 1.00 47.31 88 ALA A C 1
ATOM 686 O O . ALA A 1 88 ? -3.619 29.150 13.386 1.00 47.31 88 ALA A O 1
ATOM 687 N N . VAL A 1 89 ? -4.730 27.615 14.576 1.00 46.50 89 VAL A N 1
ATOM 688 C CA . VAL A 1 89 ? -5.742 28.557 15.062 1.00 46.50 89 VAL A CA 1
ATOM 689 C C . VAL A 1 89 ? -5.104 29.343 16.208 1.00 46.50 89 VAL A C 1
ATOM 691 O O . VAL A 1 89 ? -5.007 28.842 17.324 1.00 46.50 89 VAL A O 1
ATOM 694 N N . MET A 1 90 ? -4.660 30.575 15.952 1.00 46.47 90 MET A N 1
ATOM 695 C CA . MET A 1 90 ? -4.413 31.534 17.032 1.00 46.47 90 MET A CA 1
ATOM 696 C C . MET A 1 90 ? -5.697 32.324 17.306 1.00 46.47 90 MET A C 1
ATOM 698 O O . MET A 1 90 ? -6.139 33.122 16.485 1.00 46.47 90 MET A O 1
ATOM 702 N N . SER A 1 91 ? -6.272 32.135 18.490 1.00 46.91 91 SER A N 1
ATOM 703 C CA . SER A 1 91 ? -7.094 33.139 19.178 1.00 46.91 91 SER A CA 1
ATOM 704 C C . SER A 1 91 ? -6.244 33.604 20.364 1.00 46.91 91 SER A C 1
ATOM 706 O O . SER A 1 91 ? -5.584 32.782 20.993 1.00 46.91 91 SER A O 1
ATOM 708 N N . LYS A 1 92 ? -6.108 34.886 20.690 1.00 54.06 92 LYS A N 1
ATOM 709 C CA . LYS A 1 92 ? -7.142 35.792 21.202 1.00 54.06 92 LYS A CA 1
ATOM 710 C C . LYS A 1 92 ? -6.582 37.219 21.029 1.00 54.06 92 LYS A C 1
ATOM 712 O O . LYS A 1 92 ? -5.511 37.482 21.552 1.00 54.06 92 LYS A O 1
ATOM 717 N N . ASN A 1 93 ? -7.232 38.129 20.299 1.00 49.12 93 ASN A N 1
ATOM 718 C CA . ASN A 1 93 ? -6.818 39.548 20.182 1.00 49.12 93 ASN A CA 1
ATOM 719 C C . ASN A 1 93 ? -5.342 39.839 19.800 1.00 49.12 93 ASN A C 1
ATOM 721 O O . ASN A 1 93 ? -4.627 40.515 20.533 1.00 49.12 93 ASN A O 1
ATOM 725 N N . GLY A 1 94 ? -4.888 39.420 18.616 1.00 52.06 94 GLY A N 1
ATOM 726 C CA . GLY A 1 94 ? -3.573 39.847 18.112 1.00 52.06 94 GLY A CA 1
ATOM 727 C C . GLY A 1 94 ? -3.221 39.245 16.760 1.00 52.06 94 GLY A C 1
ATOM 728 O O . GLY A 1 94 ? -2.339 38.402 16.655 1.00 52.06 94 GLY A O 1
ATOM 729 N N . LYS A 1 95 ? -3.973 39.618 15.725 1.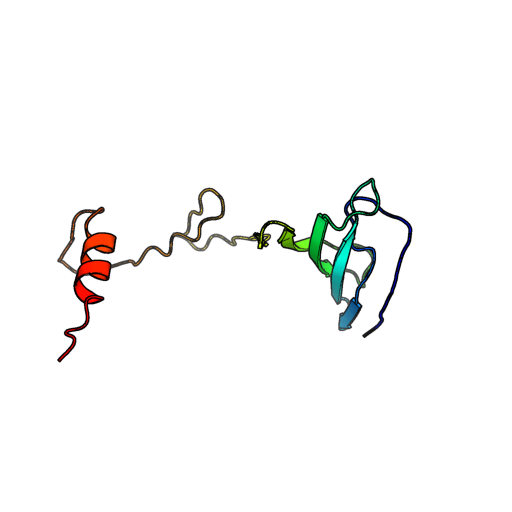00 52.34 95 LYS A N 1
ATOM 730 C CA . LYS A 1 95 ? -3.882 39.048 14.376 1.00 52.34 95 LYS A CA 1
ATOM 731 C C . LYS A 1 95 ? -2.632 39.569 13.651 1.00 52.34 95 LYS A C 1
ATOM 733 O O . LYS A 1 95 ? -2.553 40.763 13.377 1.00 52.34 95 LYS A O 1
ATOM 738 N N . MET A 1 96 ? -1.701 38.688 13.277 1.00 57.66 96 MET A N 1
ATOM 739 C CA . MET A 1 96 ? -0.720 39.002 12.229 1.00 57.66 96 MET A CA 1
ATOM 740 C C . MET A 1 96 ? -1.304 38.647 10.850 1.00 57.66 96 MET A C 1
ATOM 742 O O . MET A 1 96 ? -1.903 37.578 10.709 1.00 57.66 96 MET A O 1
ATOM 746 N N . PRO A 1 97 ? -1.170 39.513 9.829 1.00 56.12 97 PRO A N 1
ATOM 747 C CA . PRO A 1 97 ? -1.664 39.231 8.486 1.00 56.12 97 PRO A CA 1
ATOM 748 C C . PRO A 1 97 ? -0.884 38.096 7.802 1.00 56.12 97 PRO A C 1
ATOM 750 O O . PRO A 1 97 ? 0.321 37.913 8.001 1.00 56.12 97 PRO A O 1
ATOM 753 N N . GLY A 1 98 ? -1.641 37.300 7.044 1.00 52.88 98 GLY A N 1
ATOM 754 C CA . GLY A 1 98 ? -1.333 35.935 6.618 1.00 52.88 98 GLY A CA 1
ATOM 755 C C . GLY A 1 98 ? -0.290 35.808 5.516 1.00 52.88 98 GLY A C 1
ATOM 756 O O . GLY A 1 98 ? -0.607 35.349 4.429 1.00 52.88 98 GLY A O 1
ATOM 757 N N . ASN A 1 99 ? 0.952 36.175 5.823 1.00 51.53 99 ASN A N 1
ATOM 758 C CA . ASN A 1 99 ? 2.142 35.840 5.028 1.00 51.53 99 ASN A CA 1
ATOM 759 C C . ASN A 1 99 ? 3.400 35.794 5.914 1.00 51.53 99 ASN A C 1
ATOM 761 O O . ASN A 1 99 ? 4.371 35.116 5.601 1.00 51.53 99 ASN A O 1
ATOM 765 N N . ARG A 1 100 ? 3.373 36.486 7.061 1.00 54.12 100 ARG A N 1
ATOM 766 C CA . ARG A 1 100 ? 4.551 36.687 7.918 1.00 54.12 100 ARG A CA 1
ATOM 767 C C . ARG A 1 100 ? 4.798 35.553 8.910 1.00 54.12 100 ARG A C 1
ATOM 769 O O . ARG A 1 100 ? 5.756 35.616 9.663 1.00 54.12 100 ARG A O 1
ATOM 776 N N . LEU A 1 101 ? 3.954 34.519 8.932 1.00 55.75 101 LEU A N 1
ATOM 777 C CA . LEU A 1 101 ? 4.109 33.387 9.853 1.00 55.75 101 LEU A CA 1
ATOM 778 C C . LEU A 1 101 ? 5.325 32.525 9.484 1.00 55.75 101 LEU A C 1
ATOM 780 O O . LEU A 1 101 ? 6.067 32.109 10.368 1.00 55.75 101 LEU A O 1
ATOM 784 N N . PHE A 1 102 ? 5.548 32.305 8.183 1.00 53.75 102 PHE A N 1
ATOM 785 C CA . PHE A 1 102 ? 6.703 31.556 7.683 1.00 53.75 102 PHE A CA 1
ATOM 786 C C . PHE A 1 102 ? 7.998 32.365 7.863 1.00 53.75 102 PHE A C 1
ATOM 788 O O . PHE A 1 102 ? 8.971 31.853 8.409 1.00 53.75 102 PHE A O 1
ATOM 795 N N . GLU A 1 103 ? 7.970 33.663 7.532 1.00 56.66 103 GLU A N 1
ATOM 796 C CA . GLU A 1 103 ? 9.079 34.598 7.791 1.00 56.66 103 GLU A CA 1
ATOM 797 C C . GLU A 1 103 ? 9.425 34.702 9.285 1.00 56.66 103 GLU A C 1
ATOM 799 O O . GLU A 1 103 ? 10.597 34.708 9.650 1.00 56.66 103 GLU A O 1
ATOM 804 N N . TRP A 1 104 ? 8.421 34.739 10.166 1.00 55.84 104 TRP A N 1
ATOM 805 C CA . TRP A 1 104 ? 8.609 34.830 11.616 1.00 55.84 104 TRP A CA 1
ATOM 806 C C . TRP A 1 104 ? 9.185 33.545 12.224 1.00 55.84 104 TRP A C 1
ATOM 808 O O . TRP A 1 104 ? 10.040 33.614 13.107 1.00 55.84 104 TRP A O 1
ATOM 818 N N . LEU A 1 105 ? 8.764 32.371 11.739 1.00 55.28 105 LEU A N 1
ATOM 819 C CA . LEU A 1 105 ? 9.337 31.087 12.156 1.00 55.28 105 LEU A CA 1
ATOM 820 C C . LEU A 1 105 ? 10.805 30.961 11.721 1.00 55.28 105 LEU A C 1
ATOM 822 O O . LEU A 1 105 ? 11.644 30.568 12.533 1.00 55.28 105 LEU A O 1
ATOM 826 N N . ILE A 1 106 ? 11.134 31.371 10.489 1.00 57.47 106 ILE A N 1
ATOM 827 C CA . ILE A 1 106 ? 12.518 31.397 9.989 1.00 57.47 106 ILE A CA 1
ATOM 828 C C . ILE A 1 106 ? 13.367 32.388 10.802 1.00 57.47 106 ILE A C 1
ATOM 830 O O . ILE A 1 106 ? 14.452 32.028 11.258 1.00 57.47 106 ILE A O 1
ATOM 834 N N . SER A 1 107 ? 12.846 33.589 11.084 1.00 57.62 107 SER A N 1
ATOM 835 C CA . SER A 1 107 ? 13.524 34.626 11.882 1.00 57.62 107 SER A CA 1
ATOM 836 C C . SER A 1 107 ? 13.902 34.180 13.301 1.00 57.62 107 SER A C 1
ATOM 838 O O . SER A 1 107 ? 14.832 34.746 13.871 1.00 57.62 107 SER A O 1
ATOM 840 N N . ARG A 1 108 ? 13.203 33.203 13.892 1.00 55.06 108 ARG A N 1
ATOM 841 C CA . ARG A 1 108 ? 13.552 32.654 15.217 1.00 55.06 108 ARG A CA 1
ATOM 842 C C . ARG A 1 108 ? 14.463 31.430 15.165 1.00 55.06 108 ARG A C 1
ATOM 844 O O . ARG A 1 108 ? 14.990 31.039 16.201 1.00 55.06 108 ARG A O 1
ATOM 851 N N . SER A 1 109 ? 14.647 30.834 13.988 1.00 51.34 109 SER A N 1
ATOM 852 C CA . SER A 1 109 ? 15.524 29.673 13.794 1.00 51.34 109 SER A CA 1
ATOM 853 C C . SER A 1 109 ? 16.990 30.029 13.526 1.00 51.34 109 SER A C 1
ATOM 855 O O . SER A 1 109 ? 17.832 29.135 13.593 1.00 51.34 109 SER A O 1
ATOM 857 N N . SER A 1 110 ? 17.336 31.307 13.302 1.00 53.38 110 SER A N 1
ATOM 858 C CA . SER A 1 110 ? 18.738 31.739 13.364 1.00 53.38 110 SER A CA 1
ATOM 859 C C . SER A 1 110 ? 19.179 31.779 14.829 1.00 53.38 110 SER A C 1
ATOM 861 O O . SER A 1 110 ? 19.139 32.821 15.488 1.00 53.38 110 SER A O 1
ATOM 863 N N . LEU A 1 111 ? 19.534 30.611 15.363 1.00 45.28 111 LEU A N 1
ATOM 864 C CA . LEU A 1 111 ? 20.227 30.519 16.637 1.00 45.28 111 LEU A CA 1
ATOM 865 C C . LEU A 1 111 ? 21.492 31.379 16.562 1.00 45.28 111 LEU A C 1
ATOM 867 O O . LEU A 1 111 ? 22.283 31.269 15.627 1.00 45.28 111 LEU A O 1
ATOM 871 N N . HIS A 1 112 ? 21.660 32.218 17.577 1.00 48.22 112 HIS A N 1
ATOM 872 C CA . HIS A 1 112 ? 22.920 32.846 17.930 1.00 48.22 112 HIS A CA 1
ATOM 873 C C . HIS A 1 112 ? 23.981 31.738 18.032 1.00 48.22 112 HIS A C 1
ATOM 875 O O . HIS A 1 112 ? 23.898 30.887 18.920 1.00 48.22 112 HIS A O 1
ATOM 881 N N . VAL A 1 113 ? 24.922 31.697 17.089 1.00 51.62 113 VAL A N 1
ATOM 882 C CA . VAL A 1 113 ? 26.178 30.973 17.301 1.00 51.62 113 VAL A CA 1
ATOM 883 C C . VAL A 1 113 ? 26.964 31.848 18.282 1.00 51.62 113 VAL A C 1
ATOM 885 O O . VAL A 1 113 ? 27.078 33.042 17.995 1.00 51.62 113 VAL A O 1
ATOM 888 N N . PRO A 1 114 ? 27.383 31.331 19.451 1.00 56.72 114 PRO A N 1
ATOM 889 C CA . PRO A 1 114 ? 28.144 32.123 20.413 1.00 56.72 114 PRO A CA 1
ATOM 890 C C . PRO A 1 114 ? 29.449 32.660 19.818 1.00 56.72 114 PRO A C 1
ATOM 892 O O . PRO A 1 114 ? 30.006 32.000 18.908 1.00 56.72 114 PRO A O 1
#

Radius of gyration: 21.3 Å; Cα contacts (8 Å, |Δi|>4): 170; chains: 1; bounding box: 45×55×39 Å

pLDDT: mean 74.16, std 19.16, range [40.62, 96.62]

Nearest PDB structures (foldseek):
  3bga-assembly1_B  TM=6.754E-01  e=2.222E+00  Bacteroides thetaiotaomicron VPI-5482
  4uw8-assembly3_H  TM=3.445E-01  e=4.009E-01  Tequintavirus T5
  7vt0-assembly1_B  TM=4.580E-01  e=1.509E+00  Homo sapiens
  7byv-assembly1_A  TM=5.811E-01  e=5.376E+00  Phanerodontia chrysosporium
  5aq5-assembly1_C  TM=3.065E-01  e=1.686E+00  Tequintavirus T5

Organism: NCBI:txid651561